Protein AF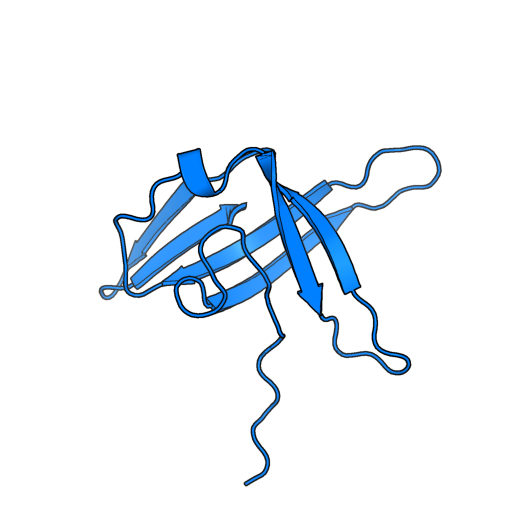-A0A435ZV40-F1 (afdb_monomer_lite)

Structure (mmCIF, N/CA/C/O backbone):
data_AF-A0A435ZV40-F1
#
_entry.id   AF-A0A435ZV40-F1
#
loop_
_atom_site.group_PDB
_atom_site.id
_atom_site.type_symbol
_atom_site.label_atom_id
_atom_site.label_alt_id
_atom_site.label_comp_id
_atom_site.label_asym_id
_atom_site.label_entity_id
_atom_site.label_seq_id
_atom_site.pdbx_PDB_ins_code
_atom_site.Cartn_x
_atom_site.Cartn_y
_atom_site.Cartn_z
_atom_site.occupancy
_atom_site.B_iso_or_equiv
_atom_site.auth_seq_id
_atom_site.auth_comp_id
_atom_site.auth_asym_id
_atom_site.auth_atom_id
_atom_site.pdbx_PDB_model_num
ATOM 1 N N . MET A 1 1 ? 17.636 -13.869 20.087 1.00 38.41 1 MET A N 1
ATOM 2 C CA . MET A 1 1 ? 16.991 -14.329 18.843 1.00 38.41 1 MET A CA 1
ATOM 3 C C . MET A 1 1 ? 17.029 -13.159 17.879 1.00 38.41 1 MET A C 1
ATOM 5 O O . MET A 1 1 ? 16.576 -12.096 18.292 1.00 38.41 1 MET A O 1
ATOM 9 N N . PRO A 1 2 ? 17.662 -13.249 16.702 1.00 41.97 2 PRO A N 1
ATOM 10 C CA . PRO A 1 2 ? 17.598 -12.141 15.758 1.00 41.97 2 PRO A CA 1
ATOM 11 C C . PRO A 1 2 ? 16.142 -12.018 15.292 1.00 41.97 2 PRO A C 1
ATOM 13 O O . PRO A 1 2 ? 15.540 -13.037 14.975 1.00 41.97 2 PRO A O 1
ATOM 16 N N . ASN A 1 3 ? 15.573 -10.807 15.326 1.00 48.66 3 ASN A N 1
ATOM 17 C CA . ASN A 1 3 ? 14.248 -10.506 14.774 1.00 48.66 3 ASN A CA 1
ATOM 18 C C . ASN A 1 3 ? 14.125 -11.162 13.390 1.00 48.66 3 ASN A C 1
ATOM 20 O O . ASN A 1 3 ? 14.806 -10.726 12.457 1.00 48.66 3 ASN A O 1
ATOM 24 N N . GLU A 1 4 ? 13.284 -12.192 13.266 1.00 52.88 4 GLU A N 1
ATOM 25 C CA . GLU A 1 4 ? 12.768 -12.638 11.972 1.00 52.88 4 GLU A CA 1
ATOM 26 C C . GLU A 1 4 ? 12.204 -11.395 11.287 1.00 52.88 4 GLU A C 1
ATOM 28 O O . GLU A 1 4 ? 11.353 -10.692 11.837 1.00 52.88 4 GLU A O 1
ATOM 33 N N . ARG A 1 5 ? 12.824 -11.013 10.170 1.00 58.78 5 ARG A N 1
ATOM 34 C CA . ARG A 1 5 ? 12.674 -9.684 9.583 1.00 58.78 5 ARG A CA 1
ATOM 35 C C . ARG A 1 5 ? 11.249 -9.529 9.065 1.00 58.78 5 ARG A C 1
ATOM 37 O O . ARG A 1 5 ? 10.924 -10.045 8.004 1.00 58.78 5 ARG A O 1
ATOM 44 N N . ALA A 1 6 ? 10.422 -8.784 9.791 1.00 66.69 6 ALA A N 1
ATOM 45 C CA . ALA A 1 6 ? 9.177 -8.274 9.240 1.00 66.69 6 ALA A CA 1
ATOM 46 C C . ALA A 1 6 ? 9.500 -7.483 7.960 1.00 66.69 6 ALA A C 1
ATOM 48 O O . ALA A 1 6 ? 10.356 -6.594 7.972 1.00 66.69 6 ALA A O 1
ATOM 49 N N . THR A 1 7 ? 8.850 -7.836 6.851 1.00 80.88 7 THR A N 1
ATOM 50 C CA . THR A 1 7 ? 8.892 -7.083 5.594 1.00 80.88 7 THR A CA 1
ATOM 51 C C . THR A 1 7 ? 8.612 -5.608 5.880 1.00 80.88 7 THR A C 1
ATOM 53 O O . THR A 1 7 ? 7.573 -5.268 6.447 1.00 80.88 7 THR A O 1
ATOM 56 N N . VAL A 1 8 ? 9.531 -4.716 5.499 1.00 88.81 8 VAL A N 1
ATOM 57 C CA . VAL A 1 8 ? 9.336 -3.278 5.712 1.00 88.81 8 VAL A CA 1
ATOM 58 C C . VAL A 1 8 ? 8.297 -2.765 4.724 1.00 88.81 8 VAL A C 1
ATOM 60 O O . VAL A 1 8 ? 8.464 -2.878 3.508 1.00 88.81 8 VAL A O 1
ATOM 63 N N . VAL A 1 9 ? 7.247 -2.150 5.259 1.00 92.69 9 VAL A N 1
ATOM 64 C CA . VAL A 1 9 ? 6.173 -1.530 4.489 1.00 92.69 9 VAL A CA 1
ATOM 65 C C . VAL A 1 9 ? 6.096 -0.038 4.781 1.00 92.69 9 VAL A C 1
ATOM 67 O O . VAL A 1 9 ? 6.198 0.405 5.923 1.00 92.69 9 VAL A O 1
ATOM 70 N N . ARG A 1 10 ? 5.945 0.759 3.725 1.00 95.12 10 ARG A N 1
ATOM 71 C CA . ARG A 1 10 ? 5.733 2.204 3.808 1.00 95.12 10 AR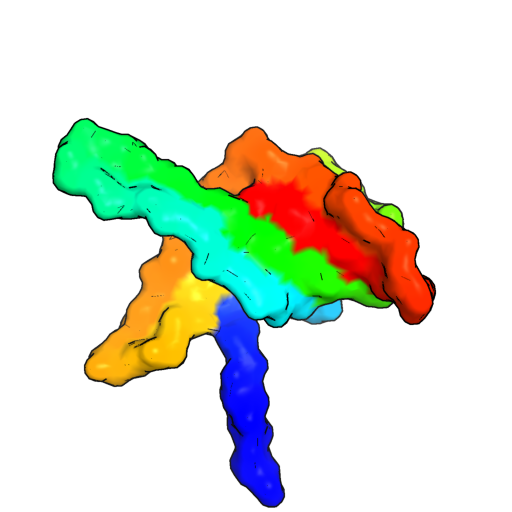G A CA 1
ATOM 72 C C . ARG A 1 10 ? 4.410 2.535 3.152 1.00 95.12 10 ARG A C 1
ATOM 74 O O . ARG A 1 10 ? 4.289 2.399 1.937 1.00 95.12 10 ARG A O 1
ATOM 81 N N . THR A 1 11 ? 3.449 2.961 3.962 1.00 96.25 11 THR A N 1
ATOM 82 C CA . THR A 1 11 ? 2.112 3.356 3.513 1.0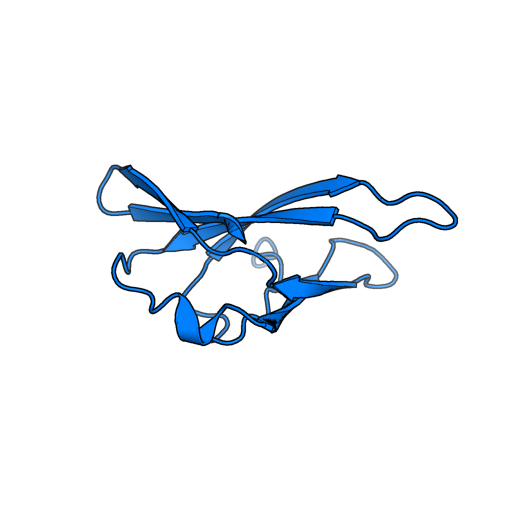0 96.25 11 THR A CA 1
ATOM 83 C C . THR A 1 11 ? 1.896 4.860 3.732 1.00 96.25 11 THR A C 1
ATOM 85 O O . THR A 1 11 ? 2.579 5.452 4.577 1.00 96.25 11 THR A O 1
ATOM 88 N N . PRO A 1 12 ? 0.930 5.483 3.037 1.00 96.12 12 PRO A N 1
ATOM 89 C CA . PRO A 1 12 ? 0.540 6.874 3.277 1.00 96.12 12 PRO A CA 1
ATOM 90 C C . PRO A 1 12 ? 0.056 7.160 4.708 1.00 96.12 12 PRO A C 1
ATOM 92 O O . PRO A 1 12 ? 0.212 8.278 5.194 1.00 96.12 12 PRO A O 1
ATOM 95 N N . VAL A 1 13 ? -0.503 6.157 5.396 1.00 94.25 13 VAL A N 1
ATOM 96 C CA . VAL A 1 13 ? -1.024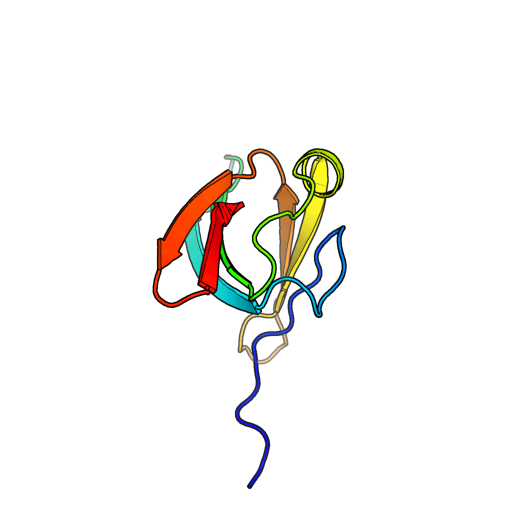 6.282 6.771 1.00 94.25 13 VAL A CA 1
ATOM 97 C C . VAL A 1 13 ? -0.002 5.892 7.847 1.00 94.25 13 VAL A C 1
ATOM 99 O O . VAL A 1 13 ? -0.311 5.931 9.034 1.00 94.25 13 VAL A O 1
ATOM 102 N N . GLY A 1 14 ? 1.231 5.560 7.452 1.00 88.31 14 GLY A N 1
ATOM 103 C CA . GLY A 1 14 ? 2.314 5.148 8.349 1.00 88.31 14 GLY A CA 1
ATOM 104 C C . GLY A 1 14 ? 2.558 3.634 8.368 1.00 88.31 14 GLY A C 1
ATOM 105 O O . GLY A 1 14 ? 1.724 2.833 7.948 1.00 88.31 14 GLY A O 1
ATOM 106 N N . SER A 1 15 ? 3.741 3.228 8.832 1.00 80.56 15 SER A N 1
ATOM 107 C CA . SER A 1 15 ? 4.180 1.821 8.859 1.00 80.56 15 SER A CA 1
ATOM 108 C C . SER A 1 15 ? 3.549 0.991 9.976 1.00 80.56 15 SER A C 1
ATOM 110 O O . SER A 1 15 ? 3.475 -0.224 9.852 1.00 80.56 15 SER A O 1
ATOM 112 N N . GLU A 1 16 ? 3.084 1.632 11.050 1.00 86.19 16 GLU A N 1
ATOM 113 C CA . GLU A 1 16 ? 2.650 0.931 12.268 1.00 86.19 16 GLU A CA 1
ATOM 114 C C . GLU A 1 16 ? 1.170 0.519 12.248 1.00 86.19 16 GLU A C 1
ATOM 116 O O . GLU A 1 16 ? 0.766 -0.359 13.005 1.00 86.19 16 GLU A O 1
ATOM 121 N N . LEU A 1 17 ? 0.343 1.148 11.401 1.00 91.62 17 LEU A N 1
ATOM 122 C CA . LEU A 1 17 ? -1.102 0.878 11.353 1.00 91.62 17 LEU A CA 1
ATOM 123 C C . LEU A 1 17 ? -1.455 -0.353 10.520 1.00 91.62 17 LEU A C 1
ATOM 125 O O . LEU A 1 17 ? -2.480 -0.982 10.764 1.00 91.62 17 LEU A O 1
ATOM 129 N N . LEU A 1 18 ? -0.638 -0.686 9.523 1.00 94.50 18 LEU A N 1
ATOM 130 C CA . LEU A 1 18 ? -0.909 -1.750 8.564 1.00 94.50 18 LEU A CA 1
ATOM 131 C C . LEU A 1 18 ? 0.266 -2.722 8.547 1.00 94.50 18 LEU A C 1
ATOM 133 O O . LEU A 1 18 ? 1.345 -2.399 8.056 1.00 94.50 18 LEU A O 1
ATOM 137 N N . THR A 1 19 ? 0.039 -3.937 9.041 1.00 94.25 19 THR A N 1
ATOM 138 C CA . THR A 1 19 ? 1.032 -5.011 8.963 1.00 94.25 19 THR A CA 1
ATOM 139 C C . THR A 1 19 ? 0.892 -5.726 7.626 1.00 94.25 19 THR A C 1
ATOM 141 O O . THR A 1 19 ? -0.183 -6.225 7.295 1.00 94.25 19 THR A O 1
ATOM 144 N N . PHE A 1 20 ? 1.973 -5.776 6.849 1.00 94.44 20 PHE A N 1
ATOM 145 C CA . PHE A 1 20 ? 2.022 -6.497 5.577 1.00 94.44 20 PHE A CA 1
ATOM 146 C C . PHE A 1 20 ? 1.779 -8.001 5.771 1.00 94.44 20 PHE A C 1
ATOM 148 O O . PHE A 1 20 ? 2.322 -8.605 6.693 1.00 94.44 20 PHE A O 1
ATOM 155 N N . THR A 1 21 ? 1.002 -8.611 4.874 1.00 94.56 21 THR A N 1
ATOM 156 C CA . THR A 1 21 ? 0.750 -10.065 4.884 1.00 94.56 21 THR A CA 1
ATOM 157 C C . THR A 1 21 ? 1.184 -10.744 3.592 1.00 94.56 21 THR A C 1
ATOM 159 O O . THR A 1 21 ? 1.798 -11.806 3.635 1.00 94.56 21 THR A O 1
ATOM 162 N N . HIS A 1 22 ? 0.868 -10.149 2.442 1.00 95.06 22 HIS A N 1
ATOM 163 C CA . HIS A 1 22 ? 1.183 -10.716 1.139 1.00 95.06 22 HIS A CA 1
ATOM 164 C C . HIS A 1 22 ? 1.181 -9.647 0.044 1.00 95.06 22 HIS A C 1
ATOM 166 O O . HIS A 1 22 ? 0.554 -8.596 0.172 1.00 95.06 22 HIS A O 1
ATOM 172 N N . LEU A 1 23 ? 1.867 -9.952 -1.056 1.00 95.62 23 LEU A N 1
ATOM 173 C CA . LEU A 1 23 ? 1.795 -9.223 -2.317 1.00 95.62 23 LEU A CA 1
ATOM 174 C C . LEU A 1 23 ? 1.626 -10.250 -3.429 1.00 95.62 23 LEU A C 1
ATOM 176 O O . LEU A 1 23 ? 2.436 -11.168 -3.554 1.00 95.62 23 LEU A O 1
ATOM 180 N N . VAL A 1 24 ? 0.586 -10.090 -4.240 1.00 96.88 24 VAL A N 1
ATOM 181 C CA . VAL A 1 24 ? 0.344 -10.907 -5.433 1.00 96.88 24 VAL A CA 1
ATOM 182 C C . VAL A 1 24 ? 0.061 -9.971 -6.594 1.00 96.88 24 VAL A C 1
ATOM 184 O O . VAL A 1 24 ? -0.574 -8.937 -6.428 1.00 96.88 24 VAL A O 1
ATOM 187 N N . GLY A 1 25 ? 0.532 -10.303 -7.788 1.00 95.25 25 GLY A N 1
ATOM 188 C CA . GLY A 1 25 ? 0.231 -9.491 -8.953 1.00 95.25 25 GLY A CA 1
ATOM 189 C C . GLY A 1 25 ? 1.009 -9.903 -10.181 1.00 95.25 25 GLY A C 1
ATOM 190 O O . GLY A 1 25 ? 1.630 -10.966 -10.219 1.00 95.25 25 GLY A O 1
ATOM 191 N N . ARG A 1 26 ? 0.955 -9.044 -11.194 1.00 95.81 26 ARG A N 1
ATOM 192 C CA . ARG A 1 26 ? 1.579 -9.272 -12.496 1.00 95.81 26 ARG A CA 1
ATOM 193 C C . ARG A 1 26 ? 2.404 -8.070 -12.923 1.00 95.81 26 ARG A C 1
ATOM 195 O O . ARG A 1 26 ? 2.011 -6.926 -12.697 1.00 95.81 26 ARG A O 1
ATOM 202 N N . ASP A 1 27 ? 3.513 -8.365 -13.584 1.00 95.12 27 ASP A N 1
ATOM 203 C CA . ASP A 1 27 ? 4.401 -7.405 -14.225 1.00 95.12 27 ASP A CA 1
ATOM 204 C C . ASP A 1 27 ? 4.811 -7.989 -15.582 1.00 95.12 27 ASP A C 1
ATOM 206 O O . ASP A 1 27 ? 5.303 -9.116 -15.666 1.00 95.12 27 ASP A O 1
ATOM 210 N N . GLU A 1 28 ? 4.517 -7.258 -16.653 1.00 96.94 28 GLU A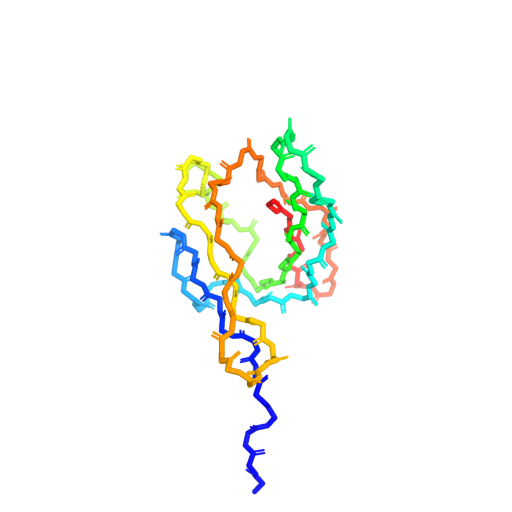 N 1
ATOM 211 C CA . GLU A 1 28 ? 4.677 -7.701 -18.037 1.00 96.94 28 GLU A CA 1
ATOM 212 C C . GLU A 1 28 ? 5.352 -6.590 -18.842 1.00 96.94 28 GLU A C 1
ATOM 214 O O . GLU A 1 28 ? 5.027 -5.409 -18.699 1.00 96.94 28 GLU A O 1
ATOM 219 N N . ILE A 1 29 ? 6.256 -6.965 -19.750 1.00 97.38 29 ILE A N 1
ATOM 220 C CA . ILE A 1 29 ? 6.948 -6.001 -20.610 1.00 97.38 29 ILE A CA 1
ATOM 221 C C . ILE A 1 29 ? 5.916 -5.179 -21.396 1.00 97.38 29 ILE A C 1
ATOM 223 O O . ILE A 1 29 ? 5.014 -5.724 -22.032 1.00 97.38 29 ILE A O 1
ATOM 227 N N . SER A 1 30 ? 6.073 -3.853 -21.358 1.00 97.06 30 SER A N 1
ATOM 228 C CA . SER A 1 30 ? 5.209 -2.886 -22.050 1.00 97.06 30 SER A CA 1
ATOM 229 C C . SER A 1 30 ? 3.751 -2.838 -21.564 1.00 97.06 30 SER A C 1
ATOM 231 O O . SER A 1 30 ? 2.881 -2.354 -22.291 1.00 97.06 30 SER A O 1
ATOM 233 N N . ARG A 1 31 ? 3.466 -3.277 -20.330 1.00 96.94 31 ARG A N 1
ATOM 234 C CA . ARG A 1 31 ? 2.184 -3.043 -19.642 1.00 96.94 31 ARG A CA 1
ATOM 235 C C . ARG A 1 31 ? 2.416 -2.474 -18.242 1.00 96.94 31 ARG A C 1
ATOM 237 O O . ARG A 1 31 ? 3.483 -2.645 -17.668 1.00 96.94 31 ARG A O 1
ATOM 244 N N . CYS A 1 32 ? 1.409 -1.803 -17.682 1.00 95.94 32 CYS A N 1
ATOM 245 C CA . CYS A 1 32 ? 1.447 -1.422 -16.271 1.00 95.94 32 CYS A CA 1
ATOM 246 C C . CYS A 1 32 ? 1.404 -2.681 -15.401 1.00 95.94 32 CYS A C 1
ATOM 248 O O . CYS A 1 32 ? 0.548 -3.546 -15.618 1.00 95.94 32 CYS A O 1
ATOM 250 N N . PHE A 1 33 ? 2.284 -2.749 -14.405 1.00 96.75 33 PHE A N 1
ATOM 251 C CA . PHE A 1 33 ? 2.159 -3.737 -13.344 1.00 96.75 33 PHE A CA 1
ATOM 252 C C . PHE A 1 33 ? 0.863 -3.502 -12.560 1.00 96.75 33 PHE A C 1
ATOM 254 O O . PHE A 1 33 ? 0.345 -2.385 -12.492 1.00 96.75 33 PHE A O 1
ATOM 261 N N . ALA A 1 34 ? 0.350 -4.564 -11.954 1.00 97.38 34 ALA A N 1
ATOM 262 C CA . ALA A 1 34 ? -0.774 -4.493 -11.035 1.00 97.38 34 ALA A CA 1
ATOM 263 C C . ALA A 1 34 ? -0.492 -5.437 -9.872 1.00 97.38 34 ALA A C 1
ATOM 265 O O . ALA A 1 34 ? -0.363 -6.646 -10.082 1.00 97.38 34 ALA A O 1
ATOM 266 N N . TYR A 1 35 ? -0.377 -4.871 -8.673 1.00 97.69 35 TYR A N 1
ATOM 267 C CA . TYR A 1 35 ? -0.146 -5.600 -7.433 1.00 97.69 35 TYR A CA 1
ATOM 268 C C . TYR A 1 35 ? -1.337 -5.402 -6.508 1.00 97.69 35 TYR A C 1
ATOM 270 O O . TYR A 1 35 ? -1.798 -4.279 -6.349 1.00 97.69 35 TYR A O 1
ATOM 278 N N . THR A 1 36 ? -1.787 -6.492 -5.901 1.00 98.06 36 THR A N 1
ATOM 279 C CA . THR A 1 36 ? -2.668 -6.497 -4.740 1.00 98.06 36 THR A CA 1
ATOM 280 C C . THR A 1 36 ? -1.808 -6.764 -3.515 1.00 98.06 36 THR A C 1
ATOM 282 O O . THR A 1 36 ? -1.092 -7.770 -3.453 1.00 98.06 36 THR A O 1
ATOM 285 N N . VAL A 1 37 ? -1.856 -5.849 -2.555 1.00 97.56 37 VAL A N 1
ATOM 286 C CA . VAL A 1 37 ? -1.114 -5.926 -1.300 1.00 97.56 37 VAL A CA 1
ATOM 287 C C . VAL A 1 37 ? -2.099 -6.111 -0.161 1.00 97.56 37 VAL A C 1
ATOM 289 O O . VAL A 1 37 ? -2.972 -5.276 0.059 1.00 97.56 37 VAL A O 1
ATOM 292 N N . GLY A 1 38 ? -1.943 -7.202 0.581 1.00 97.25 38 GLY A N 1
ATOM 293 C CA . GLY A 1 38 ? -2.777 -7.495 1.734 1.00 97.25 38 GLY A CA 1
ATOM 294 C C . GLY A 1 38 ? -2.170 -7.005 3.037 1.00 97.25 38 GLY A C 1
ATOM 295 O O . GLY A 1 38 ? -0.974 -7.190 3.300 1.00 97.25 38 GLY A O 1
ATOM 296 N N . PHE A 1 39 ? -3.029 -6.498 3.910 1.00 96.75 39 PHE A N 1
ATOM 297 C CA . PHE A 1 39 ? -2.670 -6.019 5.234 1.00 96.75 39 PHE A CA 1
ATOM 298 C C . PHE A 1 39 ? -3.575 -6.593 6.313 1.00 96.75 39 PHE A C 1
ATOM 300 O O . PHE A 1 39 ? -4.732 -6.936 6.067 1.00 96.75 39 PHE A O 1
ATOM 307 N N . VAL A 1 40 ? -3.052 -6.606 7.533 1.00 96.31 40 VAL A N 1
ATOM 308 C CA . VAL A 1 40 ? -3.827 -6.815 8.752 1.00 96.31 40 VAL A CA 1
ATOM 309 C C . VAL A 1 40 ? -3.591 -5.661 9.724 1.00 96.31 40 VAL A C 1
ATOM 311 O O . VAL A 1 40 ? -2.484 -5.126 9.815 1.00 96.31 40 VAL A O 1
ATOM 314 N N . SER A 1 41 ? -4.638 -5.263 10.441 1.00 95.50 41 SER A N 1
ATOM 315 C CA . SER A 1 41 ? -4.590 -4.228 11.470 1.00 95.50 41 SER A CA 1
ATOM 316 C C . SER A 1 41 ? -5.503 -4.570 12.641 1.00 95.50 41 SER A C 1
ATOM 318 O O . SER A 1 41 ? -6.506 -5.264 12.486 1.00 95.50 41 SER A O 1
ATOM 320 N N . THR A 1 42 ? -5.179 -4.045 13.820 1.00 95.38 42 THR A N 1
ATOM 321 C CA . THR A 1 42 ? -6.121 -3.975 14.945 1.00 95.38 42 THR A CA 1
ATOM 322 C C . THR A 1 42 ? -7.098 -2.805 14.813 1.00 95.38 42 THR A C 1
ATOM 324 O O . THR A 1 42 ? -8.060 -2.738 15.573 1.00 95.38 42 THR A O 1
ATOM 327 N N . ASP A 1 43 ? -6.844 -1.873 13.889 1.00 94.94 43 ASP A N 1
ATOM 328 C CA . 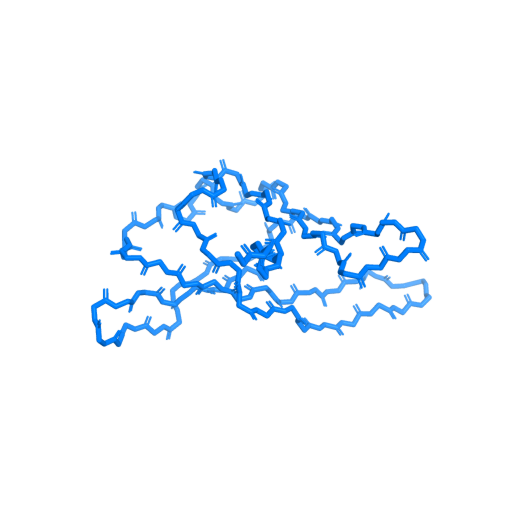ASP A 1 43 ? -7.702 -0.727 13.597 1.00 94.94 43 ASP A CA 1
ATOM 329 C C . ASP A 1 43 ? -8.606 -1.025 12.389 1.00 94.94 43 ASP A C 1
ATOM 331 O O . ASP A 1 43 ? -8.146 -1.264 11.267 1.00 94.94 43 ASP A O 1
ATOM 335 N N . SER A 1 44 ? -9.918 -1.036 12.625 1.00 94.69 44 SER A N 1
ATOM 336 C CA . SER A 1 44 ? -10.939 -1.276 11.602 1.00 94.69 44 SER A CA 1
ATOM 337 C C . SER A 1 44 ? -11.473 0.003 10.944 1.00 94.69 44 SER A C 1
ATOM 339 O O . SER A 1 44 ? -12.367 -0.101 10.110 1.00 94.69 44 SER A O 1
ATOM 341 N N . ASP A 1 45 ? -10.975 1.183 11.328 1.00 95.06 45 ASP A N 1
ATOM 342 C CA . ASP A 1 45 ? -11.465 2.495 10.875 1.00 95.06 45 ASP A CA 1
ATOM 343 C C . ASP A 1 45 ? -10.368 3.315 10.170 1.00 95.06 45 ASP A C 1
ATOM 345 O O . ASP A 1 45 ? -10.221 4.528 10.341 1.00 95.06 45 ASP A O 1
ATOM 349 N N . ILE A 1 46 ? -9.555 2.639 9.354 1.00 95.31 46 ILE A N 1
ATOM 350 C CA . ILE A 1 46 ? -8.538 3.307 8.540 1.00 95.31 46 ILE A CA 1
ATOM 351 C C . ILE A 1 46 ? -9.231 4.061 7.406 1.00 95.31 46 ILE A C 1
ATOM 353 O O . ILE A 1 46 ? -9.789 3.447 6.499 1.00 95.31 46 ILE A O 1
ATOM 357 N N . ASP A 1 47 ? -9.134 5.392 7.439 1.00 95.38 47 ASP A N 1
ATOM 358 C CA . ASP A 1 47 ? -9.684 6.288 6.417 1.00 95.38 47 ASP A CA 1
ATOM 359 C C . ASP A 1 47 ? -9.125 5.959 5.014 1.00 95.38 47 ASP A C 1
ATOM 361 O O . ASP A 1 47 ? -7.953 6.254 4.730 1.00 95.38 47 ASP A O 1
ATOM 365 N N . PRO A 1 48 ? -9.946 5.401 4.100 1.00 95.19 48 PRO A N 1
ATOM 366 C CA . PRO A 1 48 ? -9.492 5.003 2.771 1.00 95.19 48 PRO A CA 1
ATOM 367 C C . PRO A 1 48 ? -8.987 6.175 1.928 1.00 95.19 48 PRO A C 1
ATOM 369 O O . PRO A 1 48 ? -8.118 5.992 1.075 1.00 95.19 48 PRO A O 1
ATOM 372 N N . LEU A 1 49 ? -9.486 7.392 2.171 1.00 96.56 49 LEU A N 1
ATOM 373 C CA . LEU A 1 49 ? -9.093 8.575 1.404 1.00 96.56 49 LEU A CA 1
ATOM 374 C C . LEU A 1 49 ? -7.661 9.015 1.700 1.00 96.56 49 LEU A C 1
ATOM 376 O O . LEU A 1 49 ? -7.047 9.683 0.873 1.00 96.56 49 LEU A O 1
ATOM 380 N N . LYS A 1 50 ? -7.103 8.621 2.850 1.00 96.75 50 LYS A N 1
ATOM 381 C CA . LYS A 1 50 ? -5.685 8.852 3.154 1.00 96.75 50 LYS A CA 1
ATOM 382 C C . LYS A 1 50 ? -4.769 7.868 2.433 1.00 96.75 50 LYS A C 1
ATOM 384 O O . LYS A 1 50 ? -3.592 8.169 2.263 1.00 96.75 50 LYS A O 1
ATOM 389 N N . MET A 1 51 ? -5.293 6.712 2.023 1.00 96.56 51 MET A N 1
ATOM 390 C CA . MET A 1 51 ? -4.552 5.688 1.284 1.00 96.56 51 MET A CA 1
ATOM 391 C C . MET A 1 51 ? -4.589 5.929 -0.225 1.00 96.56 51 MET A C 1
ATOM 393 O O . MET A 1 51 ? -3.547 5.889 -0.879 1.00 96.56 51 MET A O 1
ATOM 397 N N . LEU A 1 52 ? -5.782 6.172 -0.774 1.00 97.44 52 LEU A N 1
ATOM 398 C CA . LEU A 1 52 ? -6.012 6.284 -2.215 1.00 97.44 52 LEU A CA 1
ATOM 399 C C . LEU A 1 52 ? -5.151 7.376 -2.862 1.00 97.44 52 LEU A C 1
ATOM 401 O O . LEU A 1 52 ? -5.055 8.500 -2.375 1.00 97.44 52 LEU A O 1
ATOM 405 N N . GLY A 1 53 ? -4.520 7.040 -3.987 1.00 97.62 53 GLY A N 1
ATOM 406 C CA . GLY A 1 53 ? -3.618 7.928 -4.724 1.00 97.62 53 GLY A CA 1
ATOM 407 C C . GLY A 1 53 ? -2.263 8.168 -4.047 1.00 97.62 53 GLY A C 1
ATOM 408 O O . GLY A 1 53 ? -1.386 8.786 -4.652 1.00 97.62 53 GLY A O 1
ATOM 409 N N . GLY A 1 54 ? -2.062 7.674 -2.823 1.00 97.81 54 GLY A N 1
ATOM 410 C CA . GLY A 1 54 ? -0.798 7.768 -2.107 1.00 97.81 54 GLY A CA 1
ATOM 411 C C . GLY A 1 54 ? 0.224 6.708 -2.546 1.00 97.81 54 GLY A C 1
ATOM 412 O O . GLY A 1 54 ? -0.141 5.684 -3.135 1.00 97.81 54 GLY A O 1
ATOM 413 N N . PRO A 1 55 ? 1.523 6.929 -2.269 1.00 97.69 55 PRO A N 1
ATOM 414 C CA . PRO A 1 55 ? 2.569 5.963 -2.578 1.00 97.69 55 PRO A CA 1
ATOM 415 C C . PRO A 1 55 ? 2.581 4.807 -1.570 1.00 97.69 55 PRO A C 1
ATOM 417 O O . PRO A 1 55 ? 2.554 5.027 -0.360 1.00 97.69 55 PRO A O 1
ATOM 420 N N . LEU A 1 56 ? 2.719 3.579 -2.066 1.00 97.19 56 LEU A N 1
ATOM 421 C CA . LEU A 1 56 ? 2.916 2.371 -1.262 1.00 97.19 56 LEU A CA 1
ATOM 422 C C . LEU A 1 56 ? 4.221 1.696 -1.686 1.00 97.19 56 LEU A C 1
ATOM 424 O O . LEU A 1 56 ? 4.525 1.604 -2.876 1.00 97.19 56 LEU A O 1
ATOM 428 N N . SER A 1 57 ? 5.033 1.258 -0.723 1.00 96.44 57 SER A N 1
ATOM 429 C CA . SER A 1 57 ? 6.291 0.558 -1.010 1.00 96.44 57 SER A CA 1
ATOM 430 C C . SER A 1 57 ? 6.547 -0.599 -0.055 1.00 96.44 57 SER A C 1
ATOM 432 O O . SER A 1 57 ? 6.454 -0.429 1.160 1.00 96.44 57 SER A O 1
ATOM 434 N N . ILE A 1 58 ? 6.917 -1.747 -0.622 1.00 94.81 58 ILE A N 1
ATOM 435 C CA . ILE A 1 58 ? 7.203 -2.999 0.083 1.00 94.81 58 ILE A CA 1
ATOM 436 C C . ILE A 1 58 ? 8.648 -3.409 -0.183 1.00 94.81 58 ILE A C 1
ATOM 438 O O . ILE A 1 58 ? 9.075 -3.492 -1.336 1.00 94.81 58 ILE A O 1
ATOM 442 N N . GLU A 1 59 ? 9.404 -3.672 0.876 1.00 92.81 59 GLU A N 1
ATOM 443 C CA . GLU A 1 59 ? 10.739 -4.254 0.779 1.00 92.81 59 GLU A CA 1
ATOM 444 C C . GLU A 1 59 ? 10.652 -5.764 0.554 1.00 92.81 59 GLU A C 1
ATOM 446 O O . GLU A 1 59 ? 10.107 -6.494 1.377 1.00 92.81 59 GLU A O 1
ATOM 451 N N . ALA A 1 60 ? 11.239 -6.246 -0.535 1.00 87.69 60 ALA A N 1
ATOM 452 C CA . ALA A 1 60 ? 11.369 -7.667 -0.800 1.00 87.69 60 ALA A CA 1
ATOM 453 C C . ALA A 1 60 ? 12.601 -8.235 -0.094 1.00 87.69 60 ALA A C 1
ATOM 455 O O . ALA A 1 60 ? 13.682 -7.640 -0.136 1.00 87.69 60 ALA A O 1
ATOM 456 N N . GLU A 1 61 ? 12.473 -9.435 0.464 1.00 85.38 61 GLU A N 1
ATOM 457 C CA . GLU A 1 61 ? 13.622 -10.165 0.989 1.00 85.38 61 GLU A CA 1
ATOM 458 C C . GLU A 1 61 ? 14.538 -10.593 -0.169 1.00 85.38 61 GLU A C 1
ATOM 460 O O . GLU A 1 61 ? 14.242 -11.511 -0.930 1.00 85.38 61 GLU A O 1
ATOM 465 N N . SER A 1 62 ? 15.620 -9.841 -0.369 1.00 82.44 62 SER A N 1
ATOM 466 C CA . SER A 1 62 ? 16.535 -9.989 -1.504 1.00 82.44 62 SER A CA 1
ATOM 467 C C . SER A 1 62 ? 17.896 -9.367 -1.197 1.00 82.44 62 SER A C 1
ATOM 469 O O . SER A 1 62 ? 17.991 -8.431 -0.399 1.00 82.44 62 SER A O 1
ATOM 471 N N . ASP A 1 63 ? 18.942 -9.880 -1.847 1.00 84.69 63 ASP A N 1
ATOM 472 C CA . ASP A 1 63 ? 20.283 -9.293 -1.855 1.00 84.69 63 ASP A CA 1
ATOM 473 C C . ASP A 1 63 ? 20.773 -9.158 -3.315 1.00 84.69 63 ASP A C 1
ATOM 475 O O . ASP A 1 63 ? 20.972 -10.180 -3.979 1.00 84.69 63 ASP A O 1
ATOM 479 N N . PRO A 1 64 ? 20.905 -7.935 -3.868 1.00 87.25 64 PRO A N 1
ATOM 480 C CA . PRO A 1 64 ? 20.692 -6.646 -3.212 1.00 87.25 64 PRO A CA 1
ATOM 481 C C . PRO A 1 64 ? 19.217 -6.388 -2.881 1.00 87.25 64 PRO A C 1
ATOM 483 O O . PRO A 1 64 ? 18.309 -6.903 -3.532 1.00 87.25 64 PRO A O 1
ATOM 486 N N . LYS A 1 65 ? 18.993 -5.532 -1.881 1.00 88.06 65 LYS A N 1
ATOM 487 C CA . LYS A 1 65 ? 17.663 -5.137 -1.403 1.00 88.06 65 LYS A CA 1
ATOM 488 C C . LYS A 1 65 ? 16.806 -4.560 -2.534 1.00 88.06 65 LYS A C 1
ATOM 490 O O . LYS A 1 65 ? 17.163 -3.546 -3.138 1.00 88.06 65 LYS A O 1
ATOM 495 N N . ARG A 1 66 ? 15.647 -5.168 -2.777 1.00 91.12 66 ARG A N 1
ATOM 496 C CA . ARG A 1 66 ? 14.666 -4.760 -3.788 1.00 91.12 66 ARG A CA 1
ATOM 497 C C . ARG A 1 66 ? 13.417 -4.172 -3.140 1.00 91.12 66 ARG A C 1
ATOM 499 O O . ARG A 1 66 ? 12.971 -4.626 -2.092 1.00 91.12 66 ARG A O 1
ATOM 506 N N . TRP A 1 67 ? 12.831 -3.182 -3.806 1.00 94.31 67 TRP A N 1
ATOM 507 C CA . TRP A 1 67 ? 11.564 -2.569 -3.417 1.00 94.31 67 TRP A CA 1
ATOM 508 C C . TRP A 1 67 ? 10.528 -2.739 -4.527 1.00 94.31 67 TRP A C 1
ATOM 510 O O . TRP A 1 67 ? 10.851 -2.588 -5.707 1.00 94.31 67 TRP A O 1
ATOM 520 N N . PHE A 1 68 ? 9.288 -3.025 -4.141 1.00 95.62 68 PHE A N 1
ATOM 521 C CA . PHE A 1 68 ? 8.111 -2.917 -4.996 1.00 95.62 68 PHE A CA 1
ATOM 522 C C . PHE A 1 68 ? 7.367 -1.644 -4.611 1.00 95.62 68 PHE A C 1
ATOM 524 O O . PHE A 1 68 ? 6.873 -1.537 -3.490 1.00 95.62 68 PHE A O 1
ATOM 531 N N . SER A 1 69 ? 7.318 -0.677 -5.524 1.00 96.50 69 SER A N 1
ATOM 532 C CA . SER A 1 69 ? 6.757 0.651 -5.272 1.00 96.50 69 SER A CA 1
ATOM 533 C C . SER A 1 69 ? 5.707 0.999 -6.319 1.00 96.50 69 SER A C 1
ATOM 535 O O . SER A 1 69 ? 5.921 0.785 -7.510 1.00 96.50 69 SER A O 1
ATOM 537 N N . GLY A 1 70 ? 4.589 1.566 -5.873 1.00 97.12 70 GLY A N 1
ATOM 538 C CA . GLY A 1 70 ? 3.482 1.965 -6.736 1.00 97.12 70 GLY A CA 1
ATOM 539 C C . GLY A 1 70 ? 2.585 3.016 -6.090 1.00 97.12 70 GLY A C 1
ATOM 540 O O . GLY A 1 70 ? 2.898 3.554 -5.026 1.00 97.12 70 GLY A O 1
ATOM 541 N N . ILE A 1 71 ? 1.470 3.303 -6.759 1.00 98.06 71 ILE A N 1
ATOM 542 C CA . ILE A 1 71 ? 0.414 4.204 -6.287 1.00 98.06 71 ILE A CA 1
ATOM 543 C C . ILE A 1 71 ? -0.816 3.355 -5.975 1.00 98.06 71 ILE A C 1
ATOM 545 O O . ILE A 1 71 ? -1.182 2.494 -6.773 1.00 98.06 71 ILE A O 1
ATOM 549 N N . VAL A 1 72 ? -1.453 3.614 -4.836 1.00 98.06 72 VAL A N 1
ATOM 550 C CA . VAL A 1 72 ? -2.681 2.929 -4.422 1.00 98.06 72 VAL A CA 1
ATOM 551 C C . VAL A 1 72 ? -3.840 3.376 -5.314 1.00 98.06 72 VAL A C 1
ATOM 553 O O . VAL A 1 72 ? -4.286 4.521 -5.230 1.00 98.06 72 VAL A O 1
ATOM 556 N N . SER A 1 73 ? -4.329 2.488 -6.179 1.00 97.81 73 SER A N 1
ATOM 557 C CA . SER A 1 73 ? -5.472 2.765 -7.063 1.00 97.81 73 SER A CA 1
ATOM 558 C C . SER A 1 73 ? -6.819 2.317 -6.492 1.00 97.81 73 SER A C 1
ATOM 560 O O . SER A 1 73 ? -7.849 2.863 -6.876 1.00 97.81 73 SER A O 1
ATOM 562 N N . GLU A 1 74 ? -6.817 1.342 -5.583 1.00 97.62 74 GLU A N 1
ATOM 563 C CA . GLU A 1 74 ? -7.983 0.848 -4.845 1.00 97.62 74 GLU A CA 1
ATOM 564 C C . GLU A 1 74 ? -7.556 0.614 -3.390 1.00 97.62 74 GLU A C 1
ATOM 566 O O . GLU A 1 74 ? -6.400 0.304 -3.135 1.00 97.62 74 GLU A O 1
ATOM 571 N N . PHE A 1 75 ? -8.453 0.798 -2.423 1.00 98.06 75 PHE A N 1
ATOM 572 C CA . PHE A 1 75 ? -8.207 0.395 -1.040 1.00 98.06 75 PHE A CA 1
ATOM 573 C C . PHE A 1 75 ? -9.518 -0.038 -0.397 1.00 98.06 75 PHE A C 1
ATOM 575 O O . PHE A 1 75 ? -10.508 0.696 -0.463 1.00 98.06 75 PHE A O 1
ATOM 582 N N . ARG A 1 76 ? -9.543 -1.225 0.211 1.00 97.44 76 ARG A N 1
ATOM 583 C CA . ARG A 1 76 ? -10.770 -1.806 0.771 1.00 97.44 76 ARG A CA 1
ATOM 584 C C . ARG A 1 76 ? -10.516 -2.623 2.028 1.00 97.44 76 ARG A C 1
ATOM 586 O O . ARG A 1 76 ? -9.495 -3.292 2.146 1.00 97.44 76 ARG A O 1
ATOM 593 N N . LEU A 1 77 ? -11.499 -2.625 2.925 1.00 97.50 77 LEU A N 1
ATOM 594 C CA . LEU A 1 77 ? -11.632 -3.610 3.996 1.00 97.50 77 LEU A CA 1
ATOM 595 C C . LEU A 1 77 ? -12.264 -4.880 3.406 1.00 97.50 77 LEU A C 1
ATOM 597 O O . LEU A 1 77 ? -13.367 -4.824 2.864 1.00 97.50 77 LEU A O 1
ATOM 601 N N . THR A 1 78 ? -11.580 -6.017 3.494 1.00 97.56 78 THR A N 1
ATOM 602 C CA . THR A 1 78 ? -12.027 -7.287 2.897 1.00 97.56 78 THR A CA 1
ATOM 603 C C . THR A 1 78 ? -12.665 -8.231 3.903 1.00 97.56 78 THR A C 1
ATOM 605 O O . THR A 1 78 ? -13.559 -8.996 3.541 1.00 97.56 78 THR A O 1
ATOM 608 N N . ARG A 1 79 ? -12.230 -8.191 5.169 1.00 96.94 79 ARG A N 1
ATOM 609 C CA . ARG A 1 79 ? -12.734 -9.072 6.230 1.00 96.94 79 ARG A CA 1
ATOM 610 C C . ARG A 1 79 ? -12.514 -8.471 7.619 1.00 96.94 79 ARG A C 1
ATOM 612 O O . ARG A 1 79 ? -11.520 -7.791 7.857 1.00 96.94 79 ARG A O 1
ATOM 619 N N . LEU A 1 80 ? -13.421 -8.790 8.541 1.00 97.06 80 LEU A N 1
ATOM 620 C CA . LEU A 1 80 ? -13.262 -8.599 9.983 1.00 97.06 80 LEU A CA 1
ATOM 621 C C . LEU A 1 80 ? -13.343 -9.972 10.655 1.00 97.06 80 LEU A C 1
ATOM 623 O O . LEU A 1 80 ? -14.361 -10.650 10.528 1.00 97.06 80 LEU A O 1
ATOM 627 N N . GLU A 1 81 ? -12.285 -10.392 11.339 1.00 95.56 81 GLU A N 1
ATOM 628 C CA . GLU A 1 81 ? -12.211 -11.705 11.992 1.00 95.56 81 GLU A CA 1
ATOM 629 C C . GLU A 1 81 ? -11.328 -11.617 13.235 1.00 95.56 81 GLU A C 1
ATOM 631 O O . GLU A 1 81 ? -10.297 -10.956 13.206 1.00 95.56 81 GLU A O 1
ATOM 636 N N . ASP A 1 82 ? -11.750 -12.234 14.341 1.00 91.62 82 ASP A N 1
ATOM 637 C CA . ASP A 1 82 ? -10.984 -12.297 15.596 1.00 91.62 82 ASP A CA 1
ATOM 638 C C . ASP A 1 82 ? -10.416 -10.949 16.079 1.00 91.62 82 ASP A C 1
ATOM 640 O O . ASP A 1 82 ? -9.318 -10.864 16.626 1.00 91.62 82 ASP A O 1
ATOM 644 N N . ARG A 1 83 ? -11.207 -9.875 15.921 1.00 92.00 83 ARG A N 1
ATOM 645 C CA . ARG A 1 83 ? -10.844 -8.481 16.259 1.00 92.00 83 ARG A CA 1
ATOM 646 C C . ARG A 1 83 ? -9.722 -7.887 15.397 1.00 92.00 83 ARG A C 1
ATOM 648 O O . ARG A 1 83 ? -9.176 -6.846 15.754 1.00 92.00 83 ARG A O 1
ATOM 655 N N . LEU A 1 84 ? -9.402 -8.524 14.279 1.00 96.81 84 LEU A N 1
ATOM 656 C CA . LEU A 1 84 ? -8.494 -8.020 13.264 1.00 96.81 84 LEU A CA 1
ATOM 657 C C . LEU A 1 84 ? -9.273 -7.592 12.023 1.00 96.81 84 LEU A C 1
ATOM 659 O O . LEU A 1 84 ? -10.242 -8.231 11.603 1.00 96.81 84 LEU A O 1
ATOM 663 N N . ALA A 1 85 ? -8.817 -6.495 11.435 1.00 97.75 85 ALA A N 1
ATOM 664 C CA . ALA A 1 85 ? -9.284 -5.973 10.169 1.00 97.75 85 ALA A CA 1
ATOM 665 C C . ALA A 1 85 ? -8.287 -6.317 9.066 1.00 97.75 85 ALA A C 1
ATOM 667 O O . ALA A 1 85 ? -7.085 -6.085 9.203 1.00 97.75 85 ALA A O 1
ATOM 668 N N . TYR A 1 86 ? -8.798 -6.879 7.976 1.00 97.94 86 TYR A N 1
ATOM 669 C CA . TYR A 1 86 ? -8.021 -7.247 6.801 1.00 97.94 86 TYR A CA 1
ATOM 670 C C . TYR A 1 86 ? -8.308 -6.256 5.685 1.00 97.94 86 TYR A C 1
ATOM 672 O O . TYR A 1 86 ? -9.469 -6.041 5.335 1.00 97.94 86 TYR A O 1
ATOM 680 N N . TYR A 1 87 ? -7.252 -5.681 5.121 1.00 98.00 87 TYR A N 1
ATOM 681 C CA . TYR A 1 87 ? -7.351 -4.703 4.044 1.00 98.00 87 TYR A CA 1
ATOM 682 C C . TYR A 1 87 ? -6.577 -5.155 2.815 1.00 98.00 87 TYR A C 1
ATOM 684 O O . TYR A 1 87 ? -5.602 -5.898 2.925 1.00 98.00 87 TYR A O 1
ATOM 692 N N . GLU A 1 88 ? -6.979 -4.651 1.655 1.00 98.12 88 GLU A N 1
ATOM 693 C CA . GLU A 1 88 ? -6.239 -4.783 0.403 1.00 98.12 88 GLU A CA 1
ATOM 694 C C . GLU A 1 88 ? -6.064 -3.414 -0.253 1.00 98.12 88 GLU A C 1
ATOM 696 O O . GLU A 1 88 ? -6.994 -2.601 -0.242 1.00 98.12 88 GLU A O 1
ATOM 701 N N . ALA A 1 89 ? -4.872 -3.190 -0.811 1.00 97.00 89 ALA A N 1
ATOM 702 C CA . ALA A 1 89 ? -4.522 -2.075 -1.692 1.00 97.00 89 ALA A CA 1
ATOM 703 C C . ALA A 1 89 ? -4.084 -2.582 -3.071 1.00 97.00 89 ALA A C 1
ATOM 705 O O . ALA A 1 89 ? -3.528 -3.706 -3.116 1.00 97.00 89 ALA A O 1
#

Sequence (89 aa):
MPNERATVVRTPVGSELLTFTHLVGRDEISRCFAYTVGFVSTDSDIDPLKMLGGPLSIEAESDPKRWFSGIVSEFRLTRLEDRLAYYEA

Secondary structure (DSSP, 8-state):
-----PPPEE-TT-SSS-EEEEEEEE--TTS--EEEEEEEES-S---HHHHTTSEEEEEES-SS-EEEEEE----EEEEEETTEEEEE-

Foldseek 3Di:
DPPPDQWQKQFLVGRPAWRWDDKDWDDDPPDDTDIKTKTKGLDPDPDVVSGAQTKIKTWDPDVVIDIDIDGHHDKDFDDDDPSMTMMID

pLDDT: mean 91.75, std 11.84, range [38.41, 98.12]

Radius of gyration: 13.6 Å; chains: 1; bounding box: 34×23×41 Å